Protein AF-A0A943D072-F1 (afdb_monomer)

Foldseek 3Di:
DDPVVVVLVVLLVVLVVLLVVLVVLLVVLVVVLALPPPDLVVLVVVLVVLVVQLVVQVVCCVPVVSVSNNVSSVSSSVSSVSSSVSNVRSHVVD

Radius of gyration: 15.43 Å; Cα contacts (8 Å, |Δi|>4): 81; chains: 1; bounding box: 34×22×40 Å

Structure (mmCIF, N/CA/C/O backbone):
data_AF-A0A943D072-F1
#
_entry.id   AF-A0A943D072-F1
#
loop_
_atom_site.group_PDB
_atom_site.id
_atom_site.type_symbol
_atom_site.label_atom_id
_atom_site.label_alt_id
_atom_site.label_comp_id
_atom_site.label_asym_id
_atom_site.label_entity_id
_atom_site.label_seq_id
_atom_site.pdbx_PDB_ins_code
_atom_site.Cartn_x
_atom_site.Cartn_y
_atom_site.Cartn_z
_atom_site.occupancy
_atom_site.B_iso_or_equiv
_atom_site.auth_seq_id
_atom_site.auth_comp_id
_atom_site.auth_asym_id
_atom_site.auth_atom_id
_atom_site.pdbx_PDB_model_num
ATOM 1 N N . MET A 1 1 ? 18.038 14.838 -18.330 1.00 61.19 1 MET A N 1
ATOM 2 C CA . MET A 1 1 ? 17.114 13.803 -17.818 1.00 61.19 1 MET A CA 1
ATOM 3 C C . MET A 1 1 ? 16.113 13.492 -18.917 1.00 61.19 1 MET A C 1
ATOM 5 O O . MET A 1 1 ? 15.542 14.434 -19.449 1.00 61.19 1 MET A O 1
ATOM 9 N N . ASN A 1 2 ? 15.969 12.229 -19.326 1.00 85.19 2 ASN A N 1
ATOM 10 C CA . ASN A 1 2 ? 14.971 11.870 -20.337 1.00 85.19 2 ASN A CA 1
ATOM 11 C C . ASN A 1 2 ? 13.580 11.734 -19.686 1.00 85.19 2 ASN A C 1
ATOM 13 O O . ASN A 1 2 ? 13.461 11.631 -18.461 1.00 85.19 2 ASN A O 1
ATOM 17 N N . LEU A 1 3 ? 12.531 11.758 -20.508 1.00 85.44 3 LEU A N 1
ATOM 18 C CA . LEU A 1 3 ? 11.146 11.744 -20.038 1.00 85.44 3 LEU A CA 1
ATOM 19 C C . LEU A 1 3 ? 10.821 10.480 -19.216 1.00 85.44 3 LEU A C 1
ATOM 21 O O . LEU A 1 3 ? 10.146 10.560 -18.193 1.00 85.44 3 LEU A O 1
ATOM 25 N N . ALA A 1 4 ? 11.373 9.329 -19.60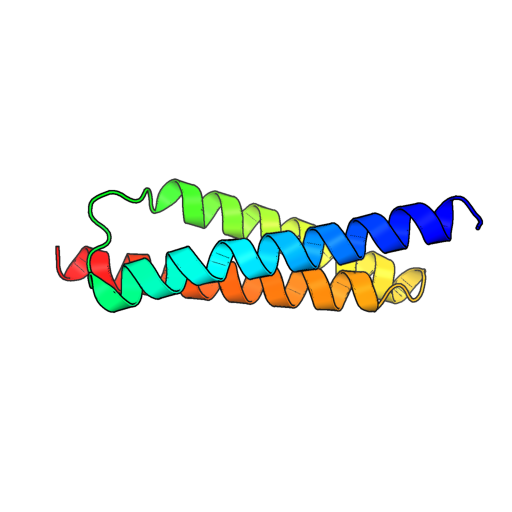6 1.00 80.00 4 ALA A N 1
ATOM 26 C CA . ALA A 1 4 ? 11.172 8.059 -18.910 1.00 80.00 4 ALA A CA 1
ATOM 27 C C . ALA A 1 4 ? 11.756 8.062 -17.484 1.00 80.00 4 ALA A C 1
ATOM 29 O O . ALA A 1 4 ? 11.109 7.594 -16.547 1.00 80.00 4 ALA A O 1
ATOM 30 N N . THR A 1 5 ? 12.948 8.633 -17.287 1.00 82.44 5 THR A N 1
ATOM 31 C CA . THR A 1 5 ? 13.580 8.760 -15.965 1.00 82.44 5 THR A CA 1
ATOM 32 C C . THR A 1 5 ? 12.816 9.730 -15.059 1.00 82.44 5 THR A C 1
ATOM 34 O O . THR A 1 5 ? 12.703 9.476 -13.859 1.00 82.44 5 THR A O 1
ATOM 37 N N . LEU A 1 6 ? 12.241 10.804 -15.617 1.00 87.81 6 LEU A N 1
ATOM 38 C CA . LEU A 1 6 ? 11.396 11.734 -14.860 1.00 87.81 6 LEU A CA 1
ATOM 39 C C . LEU A 1 6 ? 10.144 11.026 -14.321 1.00 87.81 6 LEU A C 1
ATOM 41 O O . LEU A 1 6 ? 9.888 11.063 -13.119 1.00 87.81 6 LEU A O 1
ATOM 45 N N . PHE A 1 7 ? 9.402 10.331 -15.188 1.00 86.25 7 PHE A N 1
ATOM 46 C CA . PHE A 1 7 ? 8.201 9.601 -14.774 1.00 86.25 7 PHE A CA 1
ATOM 47 C C . PHE A 1 7 ? 8.511 8.466 -13.796 1.00 86.25 7 PHE A C 1
ATOM 49 O O . PHE A 1 7 ? 7.801 8.313 -12.807 1.00 86.25 7 PHE A O 1
ATOM 56 N N . SER A 1 8 ? 9.613 7.741 -14.001 1.00 83.06 8 SER A N 1
ATOM 57 C CA . SER A 1 8 ? 10.064 6.705 -13.058 1.00 83.06 8 SER A CA 1
ATOM 58 C C . SER A 1 8 ? 10.352 7.287 -11.670 1.00 83.06 8 SER A C 1
ATOM 60 O O . SER A 1 8 ? 10.004 6.687 -10.655 1.00 83.06 8 SER A O 1
ATOM 62 N N . THR A 1 9 ? 10.943 8.486 -11.614 1.00 86.50 9 THR A N 1
ATOM 63 C CA . THR A 1 9 ? 11.183 9.204 -10.353 1.00 86.50 9 THR A CA 1
ATOM 64 C C . THR A 1 9 ? 9.871 9.582 -9.672 1.00 86.50 9 THR A C 1
ATOM 66 O O . THR A 1 9 ? 9.703 9.312 -8.485 1.00 86.50 9 THR A O 1
ATOM 69 N N . PHE A 1 10 ? 8.915 10.158 -10.407 1.00 89.88 10 PHE A N 1
ATOM 70 C CA . PHE A 1 10 ? 7.599 10.486 -9.852 1.00 89.88 10 PHE A CA 1
ATOM 71 C C . PHE A 1 10 ? 6.852 9.256 -9.352 1.00 89.88 10 PHE A C 1
ATOM 73 O O . PHE A 1 10 ? 6.211 9.317 -8.307 1.00 89.88 10 PHE A O 1
ATOM 80 N N . GLN A 1 11 ? 6.973 8.133 -10.052 1.00 87.62 11 GLN A N 1
ATOM 81 C CA . GLN A 1 11 ? 6.349 6.880 -9.656 1.00 87.62 11 GLN A CA 1
ATOM 82 C C . GLN A 1 11 ? 6.938 6.331 -8.354 1.00 87.62 11 GLN A C 1
ATOM 84 O O . GLN A 1 11 ? 6.190 5.927 -7.466 1.00 87.62 11 GLN A O 1
ATOM 89 N N . LEU A 1 12 ? 8.265 6.380 -8.203 1.00 87.25 12 LEU A N 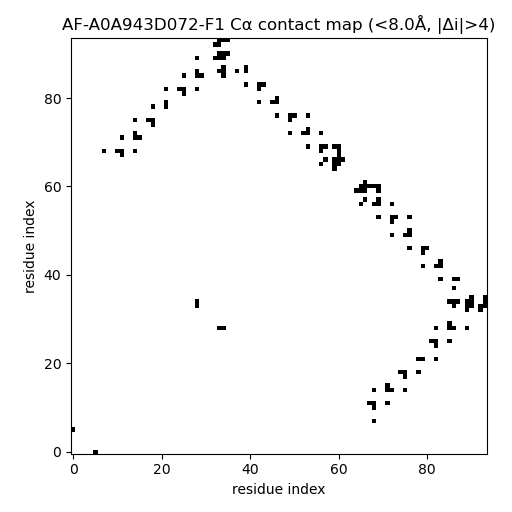1
ATOM 90 C CA . LEU A 1 12 ? 8.943 5.985 -6.969 1.00 87.25 12 LEU A CA 1
ATOM 91 C C . LEU A 1 12 ? 8.561 6.910 -5.808 1.00 87.25 12 LEU A C 1
ATOM 93 O O . LEU A 1 12 ? 8.175 6.431 -4.744 1.00 87.25 12 LEU A O 1
ATOM 97 N N . VAL A 1 13 ? 8.606 8.229 -6.016 1.00 91.19 13 VAL A N 1
ATOM 98 C CA . VAL A 1 13 ? 8.210 9.214 -4.996 1.00 91.19 13 VAL A CA 1
ATOM 99 C C . VAL A 1 13 ? 6.748 9.020 -4.597 1.00 91.19 13 VAL A C 1
ATOM 101 O O . VAL A 1 13 ? 6.447 8.980 -3.408 1.00 91.19 13 VAL A O 1
ATOM 104 N N . GLY A 1 14 ? 5.850 8.830 -5.565 1.00 91.75 14 GLY A N 1
ATOM 105 C CA . GLY A 1 14 ? 4.442 8.533 -5.310 1.00 91.75 14 GLY A CA 1
ATOM 106 C C . GLY A 1 14 ? 4.257 7.259 -4.486 1.00 91.75 14 GLY A C 1
ATOM 107 O O . GLY A 1 14 ? 3.496 7.262 -3.521 1.00 91.75 14 GLY A O 1
ATOM 108 N N . GLY A 1 15 ? 5.011 6.200 -4.798 1.00 91.50 15 GLY A N 1
ATOM 109 C CA . GLY A 1 15 ? 5.016 4.957 -4.026 1.00 91.50 15 GLY A CA 1
ATOM 110 C C . GLY A 1 15 ? 5.479 5.145 -2.578 1.00 91.50 15 GLY A C 1
ATOM 111 O O . GLY A 1 15 ? 4.861 4.599 -1.665 1.00 91.50 15 GLY A O 1
ATOM 112 N N . VAL A 1 16 ? 6.518 5.953 -2.349 1.00 92.19 16 VAL A N 1
ATOM 113 C CA . VAL A 1 16 ? 7.017 6.277 -0.999 1.00 92.19 16 VAL A CA 1
ATOM 114 C C . VAL A 1 16 ? 6.011 7.122 -0.218 1.00 92.19 16 VAL A C 1
ATOM 116 O O . VAL A 1 16 ? 5.759 6.850 0.954 1.00 92.19 16 VAL A O 1
ATOM 119 N N . VAL A 1 17 ? 5.412 8.131 -0.853 1.00 95.00 17 VAL A N 1
ATOM 120 C CA . VAL A 1 17 ? 4.387 8.978 -0.225 1.00 95.00 17 VAL A CA 1
ATOM 121 C C . VAL A 1 17 ? 3.178 8.140 0.1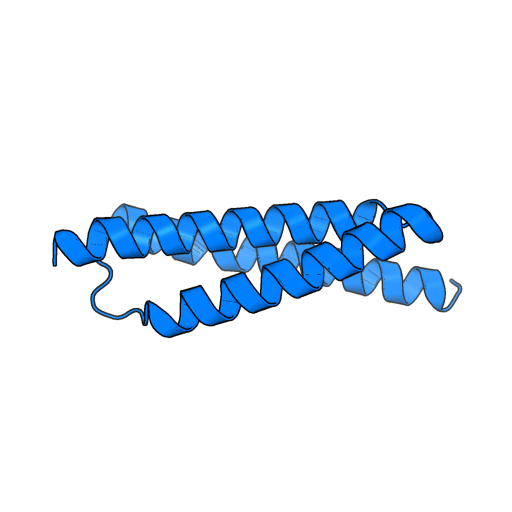87 1.00 95.00 17 VAL A C 1
ATOM 123 O O . VAL A 1 17 ? 2.702 8.274 1.316 1.00 95.00 17 VAL A O 1
ATOM 126 N N . LEU A 1 18 ? 2.718 7.240 -0.687 1.00 93.69 18 LEU A N 1
ATOM 127 C CA . LEU A 1 18 ? 1.611 6.338 -0.378 1.00 93.69 18 LEU A CA 1
ATOM 128 C C . LEU A 1 18 ? 1.969 5.401 0.786 1.00 93.69 18 LEU A 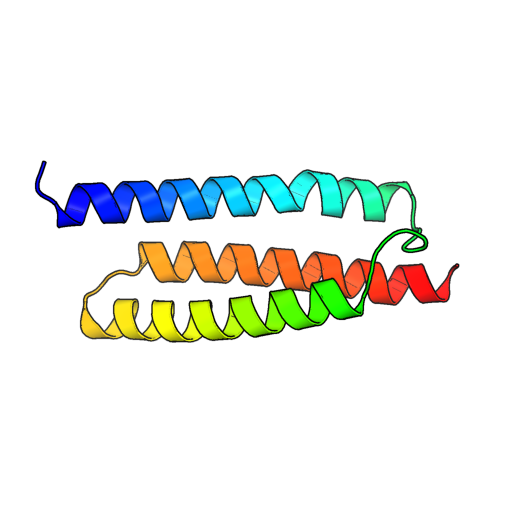C 1
ATOM 130 O O . LEU A 1 18 ? 1.187 5.279 1.727 1.00 93.69 18 LEU A O 1
ATOM 134 N N . PHE A 1 19 ? 3.187 4.855 0.809 1.00 93.75 19 PHE A N 1
ATOM 135 C CA . PHE A 1 19 ? 3.651 4.007 1.907 1.00 93.75 19 PHE A CA 1
ATOM 136 C C . PHE A 1 19 ? 3.623 4.756 3.247 1.00 93.75 19 PHE A C 1
ATOM 138 O O . PHE A 1 19 ? 3.064 4.270 4.231 1.00 93.75 19 PHE A O 1
ATOM 145 N N . ILE A 1 20 ? 4.157 5.983 3.273 1.00 94.50 20 ILE A N 1
ATOM 146 C CA . ILE A 1 20 ? 4.148 6.843 4.464 1.00 94.50 20 ILE A CA 1
ATOM 147 C C . ILE A 1 20 ? 2.713 7.160 4.901 1.00 94.50 20 IL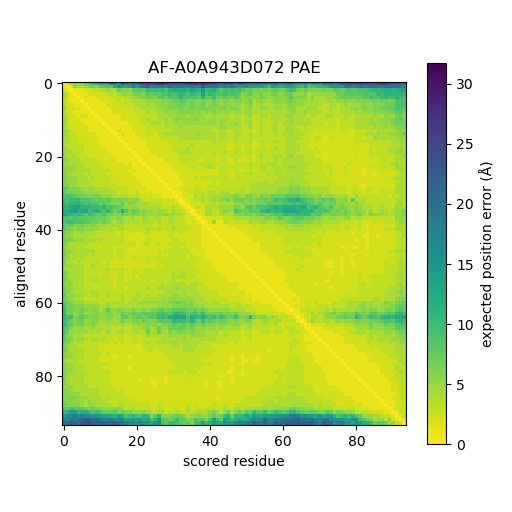E A C 1
ATOM 149 O O . ILE A 1 20 ? 2.458 7.238 6.100 1.00 94.50 20 ILE A O 1
ATOM 153 N N . SER A 1 21 ? 1.769 7.300 3.965 1.00 94.56 21 SER A N 1
ATOM 154 C CA . SER A 1 21 ? 0.363 7.591 4.276 1.00 94.56 21 SER A CA 1
ATOM 155 C C . SER A 1 21 ? -0.351 6.457 5.023 1.00 94.56 21 SER A C 1
ATOM 157 O O . SER A 1 21 ? -1.245 6.725 5.829 1.00 94.56 21 SER A O 1
ATOM 159 N N . TYR A 1 22 ? 0.081 5.203 4.846 1.00 94.69 22 TYR A N 1
ATOM 160 C CA . TYR A 1 22 ? -0.462 4.073 5.602 1.00 94.69 22 TYR A CA 1
ATOM 161 C C . TYR A 1 22 ? 0.025 4.045 7.056 1.00 94.69 22 TYR A C 1
ATOM 163 O O . TYR A 1 22 ? -0.723 3.643 7.946 1.00 94.69 22 TYR A O 1
ATOM 171 N N . LEU A 1 23 ? 1.247 4.510 7.335 1.00 94.62 23 LEU A N 1
ATOM 172 C CA . LEU A 1 23 ? 1.838 4.482 8.680 1.00 94.62 23 LEU A CA 1
ATOM 173 C C . LEU A 1 23 ? 0.987 5.162 9.775 1.00 94.62 23 LEU A C 1
ATOM 175 O O . LEU A 1 23 ? 0.782 4.532 10.818 1.00 94.62 23 LEU A O 1
ATOM 179 N N . PRO A 1 24 ? 0.462 6.397 9.609 1.00 94.00 24 PRO A N 1
ATOM 180 C CA . PRO A 1 24 ? -0.387 7.015 10.626 1.00 94.00 24 PRO A CA 1
ATOM 181 C C . PRO A 1 24 ? -1.693 6.244 10.833 1.00 94.00 24 PRO A C 1
ATOM 183 O O . PRO A 1 24 ? -2.165 6.171 11.963 1.00 94.00 24 PRO A O 1
ATOM 186 N N . MET A 1 25 ? -2.244 5.625 9.784 1.00 93.75 25 MET A N 1
ATOM 187 C CA . MET A 1 25 ? -3.475 4.836 9.864 1.00 93.75 25 MET A CA 1
ATOM 188 C C . MET A 1 25 ? -3.262 3.521 10.627 1.00 93.75 25 MET A C 1
ATOM 190 O O . MET A 1 25 ? -4.019 3.208 11.544 1.00 93.75 25 MET A O 1
ATOM 194 N N . ILE A 1 26 ? -2.183 2.799 10.311 1.00 94.88 26 ILE A N 1
ATOM 195 C CA . ILE A 1 26 ? -1.741 1.597 11.036 1.00 94.88 26 ILE A CA 1
ATOM 196 C C . ILE A 1 26 ? -1.519 1.937 12.516 1.00 94.88 26 ILE A C 1
ATOM 198 O O . ILE A 1 26 ? -2.000 1.234 13.402 1.00 94.88 26 ILE A O 1
ATOM 202 N N . LYS A 1 27 ? -0.819 3.042 12.804 1.00 94.94 27 LYS A N 1
ATOM 203 C CA . LYS A 1 27 ? -0.572 3.486 14.181 1.00 94.94 27 LYS A CA 1
ATOM 204 C C . LYS A 1 27 ? -1.867 3.856 14.905 1.00 94.94 27 LYS A C 1
ATOM 206 O O . LYS A 1 27 ? -2.024 3.502 16.074 1.00 94.94 27 LYS A O 1
ATOM 211 N N . LEU A 1 28 ? -2.777 4.564 14.234 1.00 93.81 28 LEU A N 1
ATOM 212 C CA . LEU A 1 28 ? -4.060 4.975 14.797 1.00 93.81 28 LEU A CA 1
ATOM 213 C C . LEU A 1 28 ? -4.878 3.752 15.206 1.00 93.81 28 LEU A C 1
ATOM 215 O O . LEU A 1 28 ? -5.230 3.645 16.375 1.00 93.81 28 LEU A O 1
ATOM 219 N N . LEU A 1 29 ? -5.104 2.815 14.281 1.00 92.81 29 LEU A N 1
ATOM 220 C CA . LEU A 1 29 ? -5.875 1.598 14.538 1.00 92.81 29 LEU A CA 1
ATOM 221 C C . LEU A 1 29 ? -5.254 0.744 15.643 1.00 92.81 29 LEU A C 1
ATOM 223 O O . LEU A 1 29 ? -5.966 0.290 16.534 1.00 92.81 29 LEU A O 1
ATOM 227 N N . HIS A 1 30 ? -3.931 0.576 15.644 1.00 92.12 30 HIS A N 1
ATOM 228 C CA . HIS A 1 30 ? -3.250 -0.179 16.693 1.00 92.12 30 HIS A CA 1
ATOM 229 C C . HIS A 1 30 ? -3.386 0.468 18.083 1.00 92.12 30 HIS A C 1
ATOM 231 O O . HIS A 1 30 ? -3.507 -0.234 19.088 1.00 92.12 30 HIS A O 1
ATOM 237 N N . THR A 1 31 ? -3.381 1.805 18.148 1.00 92.44 31 THR A N 1
ATOM 238 C CA . THR A 1 31 ? -3.478 2.553 19.412 1.00 92.44 31 THR A CA 1
ATOM 239 C C . THR A 1 31 ? -4.913 2.606 19.928 1.00 92.44 31 THR A C 1
ATOM 241 O O . THR A 1 31 ? -5.147 2.376 21.112 1.00 92.44 31 THR A O 1
ATOM 244 N N . THR A 1 32 ? -5.882 2.905 19.058 1.00 92.56 32 THR A N 1
ATOM 245 C CA . THR A 1 32 ? -7.295 3.026 19.446 1.00 92.56 32 THR A CA 1
ATOM 246 C C . THR A 1 32 ? -7.972 1.672 19.599 1.00 92.56 32 THR A C 1
ATOM 248 O O . THR A 1 32 ? -8.977 1.586 20.299 1.00 92.56 32 THR A O 1
ATOM 251 N N . LYS A 1 33 ? -7.449 0.628 18.937 1.00 88.69 33 LYS A N 1
ATOM 252 C CA . LYS A 1 33 ? -8.053 -0.711 18.830 1.00 88.69 33 LYS A CA 1
ATOM 253 C C . LYS A 1 33 ? -9.524 -0.671 18.402 1.00 88.69 33 LYS A C 1
ATOM 255 O O . LYS A 1 33 ? -10.285 -1.566 18.756 1.00 88.69 33 LYS A O 1
ATOM 260 N N . SER A 1 34 ? -9.908 0.364 17.652 1.00 87.06 34 SER A N 1
ATOM 261 C CA . SER A 1 34 ? -11.282 0.626 17.224 1.00 87.06 34 SER A CA 1
ATOM 262 C C . SER A 1 34 ? -11.314 0.992 15.743 1.00 87.06 34 SER A C 1
ATOM 264 O O . SER A 1 34 ? -10.535 1.829 15.277 1.00 87.06 34 SER A O 1
ATOM 266 N N . ALA A 1 35 ? -12.239 0.372 15.013 1.00 89.44 35 ALA A N 1
ATOM 267 C CA . ALA A 1 35 ? -12.510 0.575 13.592 1.00 89.44 35 ALA A CA 1
ATOM 268 C C . ALA A 1 35 ? -13.796 1.394 13.345 1.00 89.44 35 ALA A C 1
ATOM 270 O O . ALA A 1 35 ? -14.209 1.570 12.194 1.00 89.44 35 ALA A O 1
ATOM 271 N N . LYS A 1 36 ? -14.436 1.908 14.406 1.00 85.88 36 LYS A N 1
ATOM 272 C CA . LYS A 1 36 ? -15.767 2.536 14.384 1.00 85.88 36 LYS A CA 1
ATOM 273 C C . LYS A 1 36 ? -15.976 3.552 13.256 1.00 85.88 36 LYS A C 1
ATOM 275 O O . LYS A 1 36 ? -16.985 3.472 12.563 1.00 85.88 36 LYS A O 1
ATOM 280 N N . ASN A 1 37 ? -15.003 4.430 13.016 1.00 85.69 37 ASN A N 1
ATOM 281 C CA . ASN A 1 37 ? -15.119 5.545 12.063 1.00 85.69 37 ASN A CA 1
ATOM 282 C C . ASN A 1 37 ? -14.546 5.255 10.665 1.00 85.69 37 ASN A C 1
ATOM 284 O O . ASN A 1 37 ? -14.367 6.175 9.872 1.00 85.69 37 ASN A O 1
ATOM 288 N N . GLN A 1 38 ? -14.212 4.002 10.363 1.00 90.88 38 GLN A N 1
ATOM 289 C CA . GLN A 1 38 ? -13.548 3.624 9.116 1.00 90.88 38 GLN A CA 1
ATOM 290 C C . GLN A 1 38 ? -14.451 2.718 8.285 1.00 90.88 38 GLN A C 1
ATOM 292 O O . GLN A 1 38 ? -15.084 1.815 8.824 1.00 90.88 38 GLN A O 1
ATOM 297 N N . SER A 1 39 ? -14.532 2.936 6.973 1.00 93.00 39 SER A N 1
ATOM 298 C CA . SER A 1 39 ? -15.353 2.103 6.084 1.00 93.00 39 SER A CA 1
ATOM 299 C C . SER A 1 39 ? -14.574 0.871 5.631 1.00 93.00 39 SER A C 1
ATOM 301 O O . SER A 1 39 ? -13.609 0.995 4.886 1.00 93.00 39 SER A O 1
ATOM 303 N N . ILE A 1 40 ? -15.005 -0.330 6.031 1.00 92.06 40 ILE A N 1
ATOM 304 C CA . ILE A 1 40 ? -14.368 -1.582 5.578 1.00 92.06 40 ILE A CA 1
ATOM 305 C C . ILE A 1 40 ? -14.498 -1.722 4.057 1.00 92.06 40 ILE A C 1
ATOM 307 O O . ILE A 1 40 ? -13.536 -2.088 3.391 1.00 92.06 40 ILE A O 1
ATOM 311 N N . SER A 1 41 ? -15.658 -1.369 3.494 1.00 94.06 41 SER A N 1
ATOM 312 C CA . SER A 1 41 ? -15.894 -1.432 2.049 1.00 94.06 41 SER A CA 1
ATOM 313 C C . SER A 1 41 ? -14.927 -0.547 1.262 1.00 94.06 41 SER A C 1
ATOM 315 O O . SER A 1 41 ? -14.466 -0.965 0.206 1.00 94.06 41 SER A O 1
ATOM 317 N N . PHE A 1 42 ? -14.573 0.635 1.783 1.00 94.94 42 PHE A N 1
ATOM 318 C CA . PHE A 1 42 ? -13.556 1.491 1.163 1.00 94.94 42 PHE A CA 1
ATOM 319 C C . PHE A 1 42 ? -12.201 0.781 1.089 1.00 94.94 42 PHE A C 1
ATOM 321 O O . PHE A 1 42 ? -11.598 0.738 0.023 1.00 94.94 42 PHE A O 1
ATOM 328 N N . TRP A 1 43 ? -11.757 0.183 2.197 1.00 94.38 43 TRP A N 1
ATOM 329 C CA . TRP A 1 43 ? -10.470 -0.510 2.266 1.00 94.38 43 TRP A CA 1
ATOM 330 C C . TRP A 1 43 ? -10.431 -1.774 1.402 1.00 94.38 43 TRP A C 1
ATOM 332 O O . TRP A 1 43 ? -9.431 -2.015 0.739 1.00 94.38 43 TRP A O 1
ATOM 342 N N . ILE A 1 44 ? -11.538 -2.518 1.304 1.00 95.94 44 ILE A N 1
ATOM 343 C CA . ILE A 1 44 ? -11.652 -3.651 0.371 1.00 95.94 44 ILE A CA 1
ATOM 344 C C . ILE A 1 44 ? -11.522 -3.180 -1.083 1.00 95.94 44 ILE A C 1
ATOM 346 O O . ILE A 1 44 ? -10.774 -3.772 -1.855 1.00 95.94 44 ILE A O 1
ATOM 350 N N . ILE A 1 45 ? -12.240 -2.121 -1.475 1.00 97.31 45 ILE A N 1
ATOM 351 C CA . ILE A 1 45 ? -12.181 -1.591 -2.847 1.00 97.31 45 ILE A CA 1
ATOM 352 C C . ILE A 1 45 ? -10.777 -1.057 -3.157 1.00 97.31 45 ILE A C 1
ATOM 354 O O . ILE A 1 45 ? -10.264 -1.293 -4.251 1.00 97.31 45 ILE A O 1
ATOM 358 N N . LEU A 1 46 ? -10.151 -0.374 -2.193 1.00 94.81 46 LEU A N 1
ATOM 359 C CA . LEU A 1 46 ? -8.779 0.107 -2.311 1.00 94.81 46 LEU A CA 1
ATOM 360 C C . LEU A 1 46 ? -7.810 -1.057 -2.535 1.00 94.81 46 LEU A C 1
ATOM 362 O O . LEU A 1 46 ? -7.057 -1.018 -3.502 1.00 94.81 46 LEU A O 1
ATOM 366 N N . ASP A 1 47 ? -7.870 -2.106 -1.712 1.00 95.81 47 ASP A N 1
ATOM 367 C CA . ASP A 1 47 ? -6.990 -3.273 -1.839 1.00 95.81 47 ASP A CA 1
ATOM 368 C C . ASP A 1 47 ? -7.199 -4.009 -3.168 1.00 95.81 47 ASP A C 1
ATOM 370 O O . ASP A 1 47 ? -6.227 -4.400 -3.810 1.00 95.81 47 ASP A O 1
ATOM 374 N N . VAL A 1 48 ? -8.441 -4.133 -3.651 1.00 96.75 48 VAL A N 1
ATOM 375 C CA . VAL A 1 48 ? -8.714 -4.680 -4.992 1.00 96.75 48 VAL A CA 1
ATOM 376 C C . VAL A 1 48 ? -8.050 -3.824 -6.075 1.00 96.75 48 VAL A C 1
ATOM 378 O O . VAL A 1 48 ? -7.401 -4.362 -6.972 1.00 96.75 48 VAL A O 1
ATOM 381 N N . GLY A 1 49 ? -8.156 -2.496 -5.982 1.00 96.56 49 GLY A N 1
ATOM 382 C CA . GLY A 1 49 ? -7.457 -1.579 -6.885 1.00 96.56 49 GLY A CA 1
ATOM 383 C C . GLY A 1 49 ? -5.933 -1.727 -6.815 1.00 96.56 49 GLY A C 1
ATOM 384 O O . GLY A 1 49 ? -5.271 -1.780 -7.851 1.00 96.56 49 GLY A O 1
ATOM 385 N N . MET A 1 50 ? -5.379 -1.871 -5.610 1.00 95.62 50 MET A N 1
ATOM 386 C CA . MET A 1 50 ? -3.946 -2.086 -5.390 1.00 95.62 50 MET A CA 1
ATOM 387 C C . MET A 1 50 ? -3.464 -3.416 -5.978 1.00 95.62 50 MET A C 1
ATOM 389 O O . MET A 1 50 ? -2.388 -3.453 -6.566 1.00 95.62 50 MET A O 1
ATOM 393 N N . VAL A 1 51 ? -4.261 -4.487 -5.907 1.00 97.00 51 VAL A N 1
ATOM 394 C CA . VAL A 1 51 ? -3.952 -5.761 -6.581 1.00 97.00 51 VAL A CA 1
ATOM 395 C C . VAL A 1 51 ? -3.889 -5.576 -8.098 1.00 97.00 51 VAL A C 1
ATOM 397 O O . VAL A 1 51 ? -2.977 -6.093 -8.740 1.00 97.00 51 VAL A O 1
ATOM 400 N N . LEU A 1 52 ? -4.813 -4.815 -8.692 1.00 96.88 52 LEU A N 1
ATOM 401 C CA . LEU A 1 52 ? -4.773 -4.529 -10.131 1.00 96.88 52 LEU A CA 1
ATOM 402 C C . LEU A 1 52 ? -3.528 -3.715 -10.522 1.00 96.88 52 LEU A C 1
ATOM 404 O O . LEU A 1 52 ? -2.915 -3.997 -11.555 1.00 96.88 52 LEU A O 1
ATOM 408 N N . PHE A 1 53 ? -3.117 -2.749 -9.694 1.00 94.75 53 PHE A N 1
ATOM 409 C CA . PHE A 1 53 ? -1.862 -2.021 -9.904 1.00 94.75 53 PHE A CA 1
ATOM 410 C C . PHE A 1 53 ? -0.631 -2.910 -9.742 1.00 94.75 53 PHE A C 1
ATOM 412 O O . PHE A 1 53 ? 0.292 -2.797 -10.544 1.00 94.75 53 PHE A O 1
ATOM 419 N N . GLU A 1 54 ? -0.628 -3.826 -8.777 1.00 95.00 54 GLU A N 1
ATOM 420 C CA . GLU A 1 54 ? 0.453 -4.795 -8.593 1.00 95.00 54 GLU A CA 1
ATOM 421 C C . GLU A 1 54 ? 0.601 -5.704 -9.817 1.00 95.00 54 GLU A C 1
ATOM 423 O O . GLU A 1 54 ? 1.705 -5.890 -10.323 1.00 95.00 54 GLU A O 1
ATOM 428 N N . LEU A 1 55 ? -0.506 -6.213 -10.368 1.00 95.75 55 LEU A N 1
ATOM 429 C CA . LEU A 1 55 ? -0.476 -7.022 -11.591 1.00 95.75 55 LEU A CA 1
ATOM 430 C C . LEU A 1 55 ? 0.113 -6.244 -12.776 1.00 95.75 55 LEU A C 1
ATOM 432 O O . LEU A 1 55 ? 0.920 -6.785 -13.535 1.00 95.75 55 LEU A O 1
ATOM 436 N N . ASN A 1 56 ? -0.246 -4.965 -12.922 1.00 93.44 56 ASN A N 1
ATOM 437 C CA . ASN A 1 56 ? 0.358 -4.101 -13.933 1.00 93.44 56 ASN A CA 1
ATOM 438 C C . ASN A 1 56 ? 1.855 -3.870 -13.669 1.00 93.44 56 ASN A C 1
ATOM 440 O O . ASN A 1 56 ? 2.660 -3.919 -14.600 1.00 93.44 56 ASN A O 1
ATOM 444 N N . ALA A 1 57 ? 2.242 -3.672 -12.412 1.00 92.31 57 ALA A N 1
ATOM 445 C CA . ALA A 1 57 ? 3.627 -3.460 -12.025 1.00 92.31 57 ALA A CA 1
ATOM 446 C C . ALA A 1 57 ? 4.500 -4.696 -12.276 1.00 92.31 57 ALA A C 1
ATOM 448 O O . ALA A 1 57 ? 5.612 -4.566 -12.787 1.00 92.31 57 ALA A O 1
ATOM 449 N N . LEU A 1 58 ? 3.979 -5.894 -12.000 1.00 94.19 58 LEU A N 1
ATOM 450 C CA . LEU A 1 58 ? 4.633 -7.165 -12.307 1.00 94.19 58 LEU A CA 1
ATOM 451 C C . LEU A 1 58 ? 4.805 -7.362 -13.814 1.00 94.19 58 LEU A C 1
ATOM 453 O O . LEU A 1 58 ? 5.887 -7.749 -14.256 1.00 94.19 58 LEU A O 1
ATOM 457 N N . TYR A 1 59 ? 3.780 -7.040 -14.611 1.00 93.75 59 TYR A N 1
ATOM 458 C CA . TYR A 1 59 ? 3.893 -7.053 -16.069 1.00 93.75 59 TYR A CA 1
ATOM 459 C C . TYR A 1 59 ? 5.040 -6.145 -16.539 1.00 93.75 59 TYR A C 1
ATOM 461 O O . TYR A 1 59 ? 5.937 -6.612 -17.238 1.00 93.75 59 TYR A O 1
ATOM 469 N N . LEU A 1 60 ? 5.083 -4.891 -16.075 1.00 89.75 60 LEU A N 1
ATOM 470 C CA . LEU A 1 60 ? 6.144 -3.937 -16.427 1.00 89.75 60 LEU A CA 1
ATOM 471 C C . LEU A 1 60 ? 7.531 -4.372 -15.929 1.00 89.75 60 LEU A C 1
ATOM 473 O O . LEU A 1 60 ? 8.534 -4.139 -16.609 1.00 89.75 60 LEU A O 1
ATOM 477 N N . ALA A 1 61 ? 7.612 -5.026 -14.771 1.00 90.75 61 ALA A N 1
ATOM 478 C CA . ALA A 1 61 ? 8.862 -5.566 -14.251 1.00 90.75 61 ALA A CA 1
ATOM 479 C C . ALA A 1 61 ? 9.413 -6.687 -15.143 1.00 90.75 61 ALA A C 1
ATOM 481 O O . ALA A 1 61 ? 10.608 -6.692 -15.434 1.00 90.75 61 ALA A O 1
ATOM 482 N N . ILE A 1 62 ? 8.552 -7.591 -15.622 1.00 93.19 62 ILE A N 1
ATOM 483 C CA . ILE A 1 62 ? 8.948 -8.712 -16.485 1.00 93.19 62 ILE A CA 1
ATOM 484 C C . ILE A 1 62 ? 9.270 -8.232 -17.907 1.00 93.19 62 ILE A C 1
ATOM 486 O O . ILE A 1 62 ? 10.253 -8.682 -18.491 1.00 93.19 62 ILE A O 1
ATOM 490 N N . THR A 1 63 ? 8.475 -7.319 -18.477 1.00 90.94 63 THR A N 1
ATOM 491 C CA . THR A 1 63 ? 8.634 -6.909 -19.883 1.00 90.94 63 THR A CA 1
ATOM 492 C C . THR A 1 63 ? 9.651 -5.793 -20.093 1.00 90.94 63 THR A C 1
ATOM 494 O O . THR A 1 63 ? 10.309 -5.760 -21.128 1.00 90.94 63 THR A O 1
ATOM 497 N N . LEU A 1 64 ? 9.759 -4.851 -19.150 1.00 86.69 64 LEU A N 1
ATOM 498 C CA . LEU A 1 64 ? 10.586 -3.643 -19.285 1.00 86.69 64 LEU A CA 1
ATOM 499 C C . LEU A 1 64 ? 11.697 -3.551 -18.228 1.00 86.69 64 LEU A C 1
ATOM 501 O O . LEU A 1 64 ? 12.417 -2.555 -18.190 1.00 86.69 64 LEU A O 1
ATOM 505 N N . GLY A 1 65 ? 11.835 -4.551 -17.350 1.00 84.31 65 GLY A N 1
ATOM 506 C CA . GLY A 1 65 ? 12.844 -4.554 -16.287 1.00 84.31 65 GLY A CA 1
ATOM 507 C C . GLY A 1 65 ? 12.588 -3.528 -15.175 1.00 84.31 65 GLY A C 1
ATOM 508 O O . GLY A 1 65 ? 13.493 -3.223 -14.398 1.00 84.31 65 GLY A O 1
ATOM 509 N N . GLN A 1 66 ? 11.376 -2.97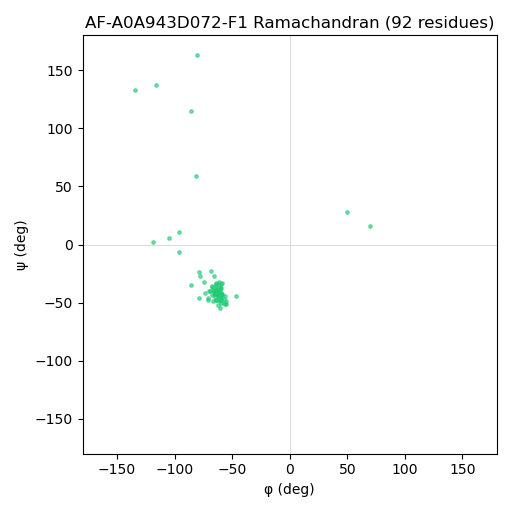3 -15.075 1.00 83.62 66 GLN A N 1
ATOM 510 C CA . GLN A 1 66 ? 11.024 -1.919 -14.111 1.00 83.62 66 GLN A CA 1
ATOM 511 C C . GLN A 1 66 ? 10.707 -2.462 -12.705 1.00 83.62 66 GLN A C 1
ATOM 513 O O . GLN A 1 66 ? 9.631 -2.242 -12.151 1.00 83.62 66 GLN A O 1
ATOM 518 N N . LEU A 1 67 ? 11.670 -3.158 -12.097 1.00 84.56 67 LEU A N 1
ATOM 519 C CA . LEU A 1 67 ? 11.529 -3.790 -10.776 1.00 84.56 67 LEU A CA 1
ATOM 520 C C . LEU A 1 67 ? 11.179 -2.811 -9.644 1.00 84.56 67 LEU A C 1
ATOM 522 O O . LEU A 1 67 ? 10.455 -3.173 -8.719 1.00 84.56 67 LEU A O 1
ATOM 526 N N . SER A 1 68 ? 11.660 -1.567 -9.707 1.00 83.31 68 SER A N 1
ATOM 527 C CA . SER A 1 68 ? 11.393 -0.550 -8.679 1.00 83.31 68 SER A CA 1
ATOM 528 C C . SER A 1 68 ? 9.906 -0.218 -8.537 1.00 83.31 68 SER A C 1
ATOM 530 O O . SER A 1 68 ? 9.446 0.077 -7.431 1.00 83.31 68 SER A O 1
ATOM 532 N N . TYR A 1 69 ? 9.148 -0.288 -9.636 1.00 86.88 69 TYR A N 1
ATOM 533 C CA . TYR A 1 69 ? 7.710 -0.061 -9.603 1.00 86.88 69 TYR A CA 1
ATOM 534 C C . TYR A 1 69 ? 6.983 -1.211 -8.907 1.00 86.88 69 TYR A C 1
ATOM 536 O O . TYR A 1 69 ? 6.210 -0.947 -7.989 1.00 86.88 69 TYR A O 1
ATOM 544 N N . ALA A 1 70 ? 7.304 -2.459 -9.266 1.00 89.12 70 ALA A N 1
ATOM 545 C CA . ALA A 1 70 ? 6.752 -3.644 -8.610 1.00 89.12 70 ALA A CA 1
ATOM 546 C C . ALA A 1 70 ? 7.013 -3.612 -7.101 1.00 89.12 70 ALA A C 1
ATOM 548 O O . ALA A 1 70 ? 6.067 -3.638 -6.332 1.00 89.12 70 ALA A O 1
ATOM 549 N N . ILE A 1 71 ? 8.260 -3.392 -6.668 1.00 89.94 71 ILE A N 1
ATOM 550 C CA . ILE A 1 71 ? 8.604 -3.322 -5.235 1.0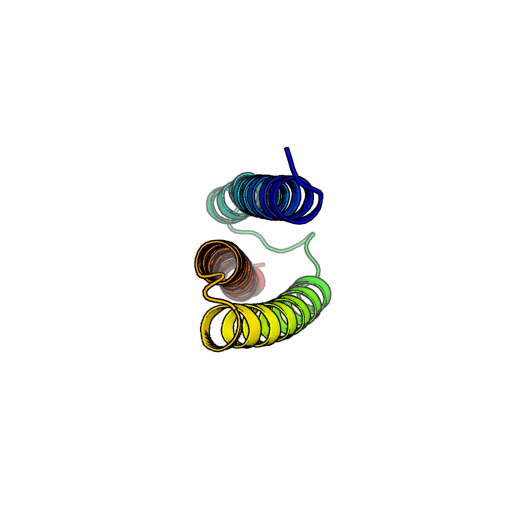0 89.94 71 ILE A CA 1
ATOM 551 C C . ILE A 1 71 ? 7.769 -2.263 -4.503 1.00 89.94 71 ILE A C 1
ATOM 553 O O . ILE A 1 71 ? 7.264 -2.505 -3.405 1.00 89.94 71 ILE A O 1
ATOM 557 N N . SER A 1 72 ? 7.623 -1.079 -5.104 1.00 92.12 72 SER A N 1
ATOM 558 C CA . SER A 1 72 ? 6.859 0.008 -4.493 1.00 92.12 72 SER A CA 1
ATOM 559 C C . SER A 1 72 ? 5.378 -0.353 -4.365 1.00 92.12 72 SER A C 1
ATOM 561 O O . SER A 1 72 ? 4.769 -0.058 -3.338 1.00 92.12 72 SER A O 1
ATOM 563 N N . GLN A 1 73 ? 4.792 -0.993 -5.378 1.00 94.19 73 GLN A N 1
ATOM 564 C CA . GLN A 1 73 ? 3.396 -1.425 -5.335 1.00 94.19 73 GLN A CA 1
ATOM 565 C C . GLN A 1 73 ? 3.183 -2.582 -4.353 1.00 94.19 73 GLN A C 1
ATOM 567 O O . GLN A 1 73 ? 2.259 -2.494 -3.543 1.00 94.19 73 GLN A O 1
ATOM 572 N N . SER A 1 74 ? 4.097 -3.556 -4.286 1.00 94.69 74 SER A N 1
ATOM 573 C CA . SER A 1 74 ? 3.993 -4.676 -3.348 1.00 94.69 74 SER A CA 1
ATOM 574 C C . SER A 1 74 ? 4.014 -4.189 -1.897 1.00 94.69 74 SER A C 1
ATOM 576 O O . SER A 1 74 ? 3.232 -4.657 -1.069 1.00 94.69 74 SER A O 1
ATOM 578 N N . LEU A 1 75 ? 4.877 -3.214 -1.577 1.00 94.50 75 LEU A N 1
ATOM 579 C CA . LEU A 1 75 ? 4.933 -2.60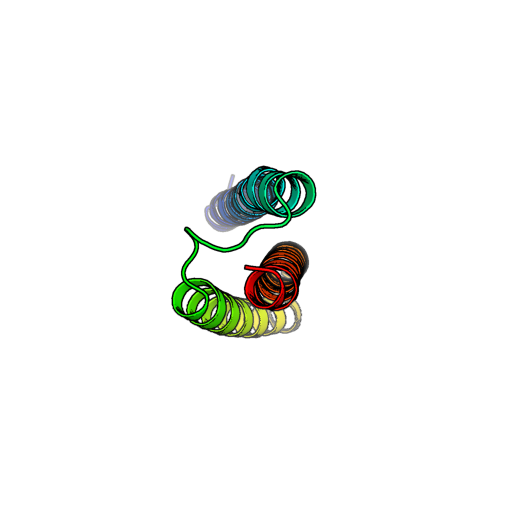4 -0.244 1.00 94.50 75 LEU A CA 1
ATOM 580 C C . LEU A 1 75 ? 3.635 -1.873 0.108 1.00 94.50 75 LEU A C 1
ATOM 582 O O . LEU A 1 75 ? 3.143 -1.992 1.229 1.00 94.50 75 LEU A O 1
ATOM 586 N N . ASN A 1 76 ? 3.062 -1.136 -0.843 1.00 95.44 76 ASN A N 1
ATOM 587 C CA . ASN A 1 76 ? 1.807 -0.423 -0.625 1.00 95.44 76 ASN A CA 1
ATOM 588 C C . ASN A 1 76 ? 0.618 -1.377 -0.474 1.00 95.44 76 ASN A C 1
ATOM 590 O 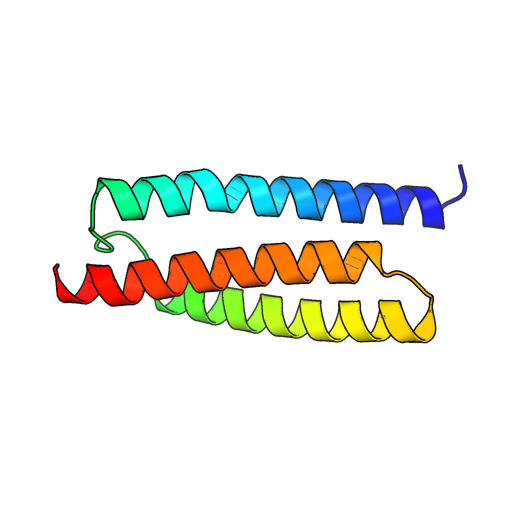O . ASN A 1 76 ? -0.216 -1.164 0.403 1.00 95.44 76 ASN A O 1
ATOM 594 N N . LEU A 1 77 ? 0.563 -2.444 -1.272 1.00 96.31 77 LEU A N 1
ATOM 595 C CA . LEU A 1 77 ? -0.445 -3.492 -1.146 1.00 96.31 77 LEU A CA 1
ATOM 596 C C . LEU A 1 77 ? -0.337 -4.196 0.212 1.00 96.31 77 LEU A C 1
ATOM 598 O O . LEU A 1 77 ? -1.346 -4.396 0.882 1.00 96.31 77 LEU A O 1
ATOM 602 N N . LEU A 1 78 ? 0.880 -4.511 0.665 1.00 96.44 78 LEU A N 1
ATOM 603 C CA . LEU A 1 78 ? 1.098 -5.095 1.987 1.00 96.44 78 LEU A CA 1
ATOM 604 C C . LEU A 1 78 ? 0.582 -4.172 3.101 1.00 96.44 78 LEU A C 1
ATOM 606 O O . LEU A 1 78 ? -0.082 -4.637 4.027 1.00 96.44 78 LEU A O 1
ATOM 610 N N . CYS A 1 79 ? 0.849 -2.868 3.012 1.00 96.19 79 CYS A N 1
ATOM 611 C CA . CYS A 1 79 ? 0.321 -1.893 3.963 1.00 96.19 79 CYS A CA 1
ATOM 612 C C . CYS A 1 79 ? -1.211 -1.807 3.939 1.00 96.19 79 CYS A C 1
ATOM 614 O O . CYS A 1 79 ? -1.817 -1.780 5.011 1.00 96.19 79 CYS A O 1
ATOM 616 N N . GLY A 1 80 ? -1.827 -1.804 2.753 1.00 95.81 80 GLY A N 1
ATOM 617 C CA . GLY A 1 80 ? -3.284 -1.843 2.591 1.00 95.81 80 GLY A CA 1
ATOM 618 C C . GLY A 1 80 ? -3.902 -3.060 3.281 1.00 95.81 80 GLY A C 1
ATOM 619 O O . GLY A 1 80 ? -4.738 -2.909 4.175 1.00 95.81 80 GLY A O 1
ATOM 620 N N . ILE A 1 81 ? -3.346 -4.247 3.013 1.00 96.19 81 ILE A N 1
ATOM 621 C CA . ILE A 1 81 ? -3.754 -5.510 3.642 1.00 96.19 81 ILE A CA 1
ATOM 622 C C . ILE A 1 81 ? -3.605 -5.449 5.168 1.00 96.19 81 ILE A C 1
ATOM 624 O O . ILE A 1 81 ? -4.501 -5.883 5.893 1.00 96.19 81 ILE A O 1
ATOM 628 N N . ILE A 1 82 ? -2.502 -4.899 5.691 1.00 96.19 82 ILE A N 1
ATOM 629 C CA . ILE A 1 82 ? -2.303 -4.741 7.141 1.00 96.19 82 ILE A CA 1
ATOM 630 C C . ILE A 1 82 ? -3.410 -3.872 7.748 1.00 96.19 82 ILE A C 1
ATOM 632 O O . ILE A 1 82 ? -3.945 -4.217 8.806 1.00 96.19 82 ILE A O 1
ATOM 636 N N . VAL A 1 83 ? -3.769 -2.762 7.098 1.00 95.75 83 VAL A N 1
ATOM 637 C CA . VAL A 1 83 ? -4.856 -1.895 7.566 1.00 95.75 83 VAL A CA 1
ATOM 638 C C . VAL A 1 83 ? -6.195 -2.627 7.512 1.00 95.75 83 VAL A C 1
ATOM 640 O O . VAL A 1 83 ? -6.937 -2.595 8.495 1.00 95.75 83 VAL A O 1
ATOM 643 N N . LEU A 1 84 ? -6.495 -3.333 6.419 1.00 95.75 84 LEU A N 1
ATOM 644 C CA . LEU A 1 84 ? -7.732 -4.098 6.287 1.00 95.75 84 LEU A CA 1
ATOM 645 C C . LEU A 1 84 ? -7.847 -5.178 7.372 1.00 95.75 84 LEU A C 1
ATOM 647 O O . LEU A 1 84 ? -8.890 -5.293 8.016 1.00 95.75 84 LEU A O 1
ATOM 651 N N . ILE A 1 85 ? -6.769 -5.919 7.644 1.00 94.88 85 ILE A N 1
ATOM 652 C CA . ILE A 1 85 ? -6.726 -6.918 8.720 1.00 94.88 85 ILE A CA 1
ATOM 653 C C . ILE A 1 85 ? -6.996 -6.262 10.079 1.00 94.88 85 ILE A C 1
ATOM 655 O O . ILE A 1 85 ? -7.828 -6.758 10.841 1.00 94.88 85 ILE A O 1
ATOM 659 N N . GLN A 1 86 ? -6.348 -5.133 10.386 1.00 93.75 86 GLN A N 1
ATOM 660 C CA . GLN A 1 86 ? -6.596 -4.408 11.637 1.00 93.75 86 GLN A CA 1
ATOM 661 C C . GLN A 1 86 ? -8.051 -3.950 11.755 1.00 93.75 86 GLN A C 1
ATOM 663 O O . GLN A 1 86 ? -8.658 -4.109 12.812 1.00 93.75 86 GLN A O 1
ATOM 668 N N . LEU A 1 87 ? -8.640 -3.441 10.671 1.00 93.75 87 LEU A N 1
ATOM 669 C CA . LEU A 1 87 ? -10.043 -3.033 10.650 1.00 93.75 87 LEU A CA 1
ATOM 670 C C . LEU A 1 87 ? -10.990 -4.202 10.911 1.00 93.75 87 LEU A C 1
ATOM 672 O O . LEU A 1 87 ? -11.931 -4.049 11.687 1.00 93.75 87 LEU A O 1
ATOM 676 N N . LEU A 1 88 ? -10.747 -5.362 10.301 1.00 93.19 88 LEU A N 1
ATOM 677 C CA . LEU A 1 88 ? -11.568 -6.557 10.506 1.00 93.19 88 LEU A CA 1
ATOM 678 C C . LEU A 1 88 ? -11.464 -7.080 11.945 1.00 93.19 88 LEU A C 1
ATOM 680 O O . LEU A 1 88 ? -12.480 -7.440 12.539 1.00 93.19 88 LEU A O 1
ATOM 684 N N . ILE A 1 89 ? -10.259 -7.083 12.524 1.00 93.19 89 ILE A N 1
ATOM 685 C CA . ILE A 1 89 ? -10.033 -7.517 13.910 1.00 93.19 89 ILE A CA 1
ATOM 686 C C . ILE A 1 89 ? -10.701 -6.553 14.897 1.00 93.19 89 ILE A C 1
ATOM 688 O O . ILE A 1 89 ? -11.406 -6.995 15.802 1.00 93.19 89 ILE A O 1
ATOM 692 N N . TYR A 1 90 ? -10.500 -5.245 14.735 1.00 92.62 90 TYR A N 1
ATOM 693 C CA . TYR A 1 90 ? -10.996 -4.250 15.685 1.00 92.62 90 TYR A CA 1
ATOM 694 C C . TYR A 1 90 ? -12.489 -3.962 15.539 1.00 92.62 90 TYR A C 1
ATOM 696 O O . TYR A 1 90 ? -13.130 -3.684 16.544 1.00 92.62 90 TYR A O 1
ATOM 704 N N . ARG A 1 91 ? -13.085 -4.144 14.351 1.00 88.31 91 ARG A N 1
ATOM 705 C CA . ARG A 1 91 ? -14.546 -4.073 14.179 1.00 88.31 91 ARG A CA 1
ATOM 706 C C . ARG A 1 91 ? -15.281 -5.099 15.034 1.00 88.31 91 ARG A C 1
ATOM 708 O O . ARG A 1 91 ? -16.384 -4.825 15.474 1.00 88.31 91 ARG A O 1
ATOM 715 N N . LYS A 1 92 ? -14.696 -6.279 15.248 1.00 75.44 92 LYS A N 1
ATOM 716 C CA . LYS A 1 92 ? -15.298 -7.316 16.097 1.00 75.44 92 LYS A CA 1
ATOM 717 C C . LYS A 1 92 ? -15.328 -6.916 17.579 1.00 75.44 92 LYS A C 1
ATOM 719 O O . LYS A 1 92 ? -16.117 -7.473 18.335 1.00 75.44 92 LYS A O 1
ATOM 724 N N . ASN A 1 93 ? -14.447 -6.002 17.982 1.00 65.94 93 ASN A N 1
ATOM 725 C CA . ASN A 1 93 ? -14.326 -5.527 19.357 1.00 65.94 93 ASN A CA 1
ATOM 726 C C . ASN A 1 93 ? -15.094 -4.215 19.608 1.00 65.94 93 ASN A C 1
ATOM 728 O O . ASN A 1 93 ? -15.131 -3.774 20.756 1.00 65.94 93 ASN A O 1
ATOM 732 N N . ASP A 1 94 ? -15.658 -3.605 18.558 1.00 62.78 94 ASP A N 1
ATOM 733 C CA . ASP A 1 94 ? -16.550 -2.437 18.614 1.00 62.78 94 ASP A CA 1
ATOM 734 C C . ASP A 1 94 ? -18.023 -2.876 18.681 1.00 62.78 94 ASP A C 1
ATOM 736 O O . ASP A 1 94 ? -18.800 -2.189 19.384 1.00 62.78 94 ASP A O 1
#

Nearest PDB structures (foldseek):
  4rng-assembly4_C-2  TM=8.592E-01  e=3.719E-02  Thermodesulfovibrio yellowstonii DSM 11347
  4rng-assembly2_D  TM=8.612E-01  e=4.936E-02  Thermodesulfovibrio yellowstonii DSM 11347
  4x5m-assembly2_B  TM=7.618E-01  e=4.243E-01  Escherichia coli UMEA 3162-1

Solvent-accessible surface area (backbone atoms only — not comparable to full-atom values): 5033 Å² total; per-residue (Å²): 135,57,73,68,60,52,52,53,48,52,52,50,52,51,32,51,52,52,43,58,60,43,50,62,53,48,51,46,39,68,72,66,52,49,26,86,94,57,61,66,68,57,47,52,54,49,43,54,52,39,51,54,50,32,54,52,24,46,50,40,24,72,75,70,66,41,50,70,53,26,55,35,38,51,52,37,40,51,47,45,50,54,42,45,52,50,40,61,59,18,47,75,74,104

Mean predicted aligned error: 4.03 Å

Sequence (94 aa):
MNLATLFSTFQLVGGVVLFISYLPMIKLLHTTKSAKNQSISFWIILDVGMVLFELNALYLAITLGQLSYAISQSLNLLCGIIVLIQLLIYRKND

pLDDT: mean 90.85, std 6.62, range [61.19, 97.31]

Secondary structure (DSSP, 8-state):
--HHHHHHHHHHHHHHHHHHHHHHHHHHHHHH---TTS-HHHHHHHHHHHHHHHHHHHHHHHHH--HHHHHHHHHHHHHHHHHHHHHHHHHTT-